Protein AF-A0A7R9M948-F1 (afdb_monomer_lite)

Radius of gyration: 18.66 Å; chains: 1; bounding box: 47×40×54 Å

Secondary structure (DSSP, 8-state):
----HHHHHTS-HHHHHHHH-HHHHHHHHHHHHHGGG---EEEEEESSSS--EEEEESS--HHHHHHHHHHHHT--S--EEEEEEE-GGG-EEEP-HHHHHTSPTT-EEEEEEEEETTEEEEEEEE----

Sequence (130 aa):
MNFSSEDLRRLSRDDLIQICGLSDGIRLYNTIHAIQSTTRLTIFVTTDGKVHNGIYLKSLTHEELRHRLIEALGITGITVRNIYLIGPNDIRIMLTNNVVLNMKNESIYSCTIDKDQEEYDLVLQSTAGY

Structure (mmCIF, N/CA/C/O backbone):
data_AF-A0A7R9M948-F1
#
_entry.id   AF-A0A7R9M948-F1
#
loop_
_atom_site.group_PDB
_atom_site.id
_atom_site.type_symbol
_atom_site.label_atom_id
_atom_site.label_alt_id
_atom_site.label_comp_id
_atom_site.label_asym_id
_atom_site.label_entity_id
_atom_site.label_seq_id
_atom_site.pdbx_PDB_ins_code
_atom_site.Cartn_x
_atom_site.Cartn_y
_atom_site.Cartn_z
_atom_site.occupancy
_atom_site.B_iso_or_equiv
_atom_site.auth_seq_id
_atom_site.auth_comp_id
_atom_site.auth_asym_id
_atom_site.auth_atom_id
_atom_site.pdbx_PDB_model_num
ATOM 1 N N . MET A 1 1 ? 15.630 -25.091 -11.225 1.00 39.38 1 MET A N 1
ATOM 2 C CA . MET A 1 1 ? 16.336 -23.831 -10.915 1.00 39.38 1 MET A CA 1
ATOM 3 C C . MET A 1 1 ? 15.364 -22.712 -11.224 1.00 39.38 1 MET A C 1
ATOM 5 O O . MET A 1 1 ? 14.982 -22.593 -12.379 1.00 39.38 1 MET A O 1
ATOM 9 N N . ASN A 1 2 ? 14.885 -21.989 -10.213 1.00 41.00 2 ASN A N 1
ATOM 10 C CA . ASN A 1 2 ? 13.995 -20.848 -10.424 1.00 41.00 2 ASN A CA 1
ATOM 11 C C . ASN A 1 2 ? 14.860 -19.593 -10.412 1.00 41.00 2 ASN A C 1
ATOM 13 O O . ASN A 1 2 ? 15.445 -19.278 -9.381 1.00 41.00 2 ASN A O 1
ATOM 17 N N . PHE A 1 3 ? 14.975 -18.932 -11.558 1.00 51.41 3 PHE A N 1
ATOM 18 C CA . PHE A 1 3 ? 15.610 -17.623 -11.656 1.00 51.41 3 PHE A CA 1
ATOM 19 C C . PHE A 1 3 ? 14.577 -16.574 -11.242 1.00 51.41 3 PHE A C 1
ATOM 21 O O . PHE A 1 3 ? 13.491 -16.524 -11.823 1.00 51.41 3 PHE A O 1
ATOM 28 N N . SER A 1 4 ? 14.879 -15.784 -10.213 1.00 54.94 4 SER A N 1
ATOM 29 C CA . SER A 1 4 ? 14.028 -14.670 -9.795 1.00 54.94 4 SER A CA 1
ATOM 30 C C . SER A 1 4 ? 14.329 -13.444 -10.656 1.00 54.94 4 SER A C 1
ATOM 32 O O . SER A 1 4 ? 15.444 -13.269 -11.147 1.00 54.94 4 SER A O 1
ATOM 34 N N . SER A 1 5 ? 13.359 -12.545 -10.824 1.00 56.91 5 SER A N 1
ATOM 35 C CA . SER A 1 5 ? 13.566 -11.265 -11.518 1.00 56.91 5 SER A CA 1
ATOM 36 C C . SER A 1 5 ? 14.671 -10.407 -10.874 1.00 56.91 5 SER A C 1
ATOM 38 O O . SER A 1 5 ? 15.260 -9.564 -11.547 1.00 56.91 5 SER A O 1
ATOM 40 N N . GLU A 1 6 ? 15.002 -10.664 -9.604 1.00 59.34 6 GLU A N 1
ATOM 41 C CA . GLU A 1 6 ? 16.138 -10.049 -8.906 1.00 59.34 6 GLU A CA 1
ATOM 42 C C . GLU A 1 6 ? 17.500 -10.554 -9.425 1.00 59.34 6 GLU A C 1
ATOM 44 O O . GLU A 1 6 ? 18.463 -9.792 -9.473 1.00 59.34 6 GLU A O 1
ATOM 49 N N . ASP A 1 7 ? 17.595 -11.811 -9.875 1.00 67.25 7 ASP A N 1
ATOM 50 C CA . ASP A 1 7 ? 18.847 -12.392 -10.382 1.00 67.25 7 ASP A CA 1
ATOM 51 C C . ASP A 1 7 ? 19.242 -11.778 -11.731 1.00 67.25 7 ASP A C 1
ATOM 53 O O . ASP A 1 7 ? 20.409 -11.464 -11.962 1.00 67.25 7 ASP A O 1
ATOM 57 N N . LEU A 1 8 ? 18.256 -11.513 -12.595 1.00 62.75 8 LEU A N 1
ATOM 58 C CA . LEU A 1 8 ? 18.460 -10.813 -13.870 1.00 62.75 8 LEU A CA 1
ATOM 59 C C . LEU A 1 8 ? 18.893 -9.352 -13.677 1.00 62.75 8 LEU A C 1
ATOM 61 O O . LEU A 1 8 ? 19.555 -8.788 -14.545 1.00 62.75 8 LEU A O 1
ATOM 65 N N . ARG A 1 9 ? 18.557 -8.747 -12.531 1.00 62.31 9 ARG A N 1
ATOM 66 C CA . ARG A 1 9 ? 18.977 -7.390 -12.144 1.00 62.31 9 ARG A CA 1
ATOM 67 C C . ARG A 1 9 ? 20.435 -7.304 -11.699 1.00 62.31 9 ARG A C 1
ATOM 69 O O . ARG A 1 9 ? 20.995 -6.213 -11.699 1.00 62.31 9 ARG A O 1
ATOM 76 N N . ARG A 1 10 ? 21.048 -8.422 -11.300 1.00 70.38 10 ARG A N 1
ATOM 77 C CA . ARG A 1 10 ? 22.462 -8.472 -10.884 1.00 70.38 10 ARG A CA 1
ATOM 78 C C . ARG A 1 10 ? 23.425 -8.552 -12.064 1.00 70.38 10 ARG A C 1
ATOM 80 O O . ARG A 1 10 ? 24.628 -8.416 -11.858 1.00 70.38 10 ARG A O 1
ATOM 87 N N . LEU A 1 11 ? 22.906 -8.787 -13.267 1.00 75.31 11 LEU A N 1
ATOM 88 C CA . LEU A 1 11 ? 23.701 -8.839 -14.483 1.00 75.31 11 LEU A CA 1
ATOM 89 C C . LEU A 1 11 ? 24.113 -7.427 -14.891 1.00 75.31 11 LEU A C 1
ATOM 91 O O . LEU A 1 11 ? 23.281 -6.523 -15.010 1.00 75.31 11 LEU A O 1
ATOM 95 N N . SER A 1 12 ? 25.410 -7.244 -15.116 1.00 72.75 12 SER A N 1
ATOM 96 C CA . SER A 1 12 ? 25.933 -5.996 -15.649 1.00 72.75 12 SER A CA 1
ATOM 97 C C . SER A 1 12 ? 25.538 -5.833 -17.116 1.00 72.75 12 SER A C 1
ATOM 99 O O . SER A 1 12 ? 25.153 -6.779 -17.812 1.00 72.75 12 SER A O 1
ATOM 101 N N . ARG A 1 13 ? 25.645 -4.599 -17.615 1.00 78.62 13 ARG A N 1
ATOM 102 C CA . ARG A 1 13 ? 25.438 -4.313 -19.036 1.00 78.62 13 ARG A CA 1
ATOM 103 C C . ARG A 1 13 ? 26.336 -5.183 -19.917 1.00 78.62 13 ARG A C 1
ATOM 105 O O . ARG A 1 13 ? 25.867 -5.677 -20.937 1.00 78.62 13 ARG A O 1
ATOM 112 N N . ASP A 1 14 ? 27.586 -5.374 -19.506 1.00 82.38 14 ASP A N 1
ATOM 113 C CA . ASP A 1 14 ? 28.569 -6.164 -20.244 1.00 82.38 14 ASP A CA 1
ATOM 114 C C . ASP A 1 14 ? 28.212 -7.655 -20.243 1.00 82.38 14 ASP A C 1
ATOM 116 O O . ASP A 1 14 ? 28.303 -8.287 -21.293 1.00 82.38 14 ASP A O 1
ATOM 120 N N . ASP A 1 15 ? 27.676 -8.189 -19.138 1.00 84.19 15 ASP A N 1
ATOM 121 C CA . ASP A 1 15 ? 27.172 -9.572 -19.088 1.00 84.19 15 ASP A CA 1
ATOM 122 C C . ASP A 1 15 ? 26.028 -9.782 -20.094 1.00 84.19 15 ASP A C 1
ATOM 124 O O . ASP A 1 15 ? 26.005 -10.761 -20.841 1.00 84.19 15 ASP A O 1
ATOM 128 N N . LEU A 1 16 ? 25.086 -8.835 -20.167 1.00 81.69 16 LEU A N 1
ATOM 129 C CA . LEU A 1 16 ? 23.958 -8.911 -21.102 1.00 81.69 16 LEU A CA 1
ATOM 130 C C . LEU A 1 16 ? 24.387 -8.703 -22.559 1.00 81.69 16 LEU A C 1
ATOM 132 O O . LEU A 1 16 ? 23.835 -9.339 -23.458 1.00 81.69 16 LEU A O 1
ATOM 136 N N . ILE A 1 17 ? 25.385 -7.852 -22.808 1.00 85.44 17 ILE A N 1
ATOM 137 C CA . ILE A 1 17 ? 26.008 -7.691 -24.129 1.00 85.44 17 ILE A CA 1
ATOM 138 C C . ILE A 1 17 ? 26.733 -8.974 -24.543 1.00 85.44 17 ILE A C 1
ATOM 140 O O . ILE A 1 17 ? 26.657 -9.365 -25.706 1.00 85.44 17 ILE A O 1
ATOM 144 N N . GLN A 1 18 ? 27.401 -9.653 -23.614 1.00 85.81 18 GLN A N 1
ATOM 145 C CA . GLN A 1 18 ? 28.117 -10.893 -23.894 1.00 85.81 18 GLN A CA 1
ATOM 146 C C . GLN A 1 18 ? 27.164 -12.065 -24.183 1.00 85.81 18 GLN A C 1
ATOM 148 O O . GLN A 1 18 ? 27.484 -12.913 -25.013 1.00 85.81 18 GLN A O 1
ATOM 153 N N . ILE A 1 19 ? 25.989 -12.106 -23.544 1.00 84.75 19 ILE A N 1
ATOM 154 C CA . ILE A 1 19 ? 24.981 -13.157 -23.765 1.00 84.75 19 ILE A CA 1
ATOM 155 C C . ILE A 1 19 ? 24.160 -12.901 -25.038 1.00 84.75 19 ILE A C 1
ATOM 157 O O . ILE A 1 19 ? 23.908 -13.830 -25.804 1.00 84.75 19 ILE A O 1
ATOM 161 N N . CYS A 1 20 ? 23.713 -11.661 -25.262 1.00 84.38 20 CYS A N 1
ATOM 162 C CA . CYS A 1 20 ? 22.722 -11.331 -26.295 1.00 84.38 20 CYS A CA 1
ATOM 163 C C . CYS A 1 20 ? 23.288 -10.531 -27.482 1.00 84.38 20 CYS A C 1
ATOM 165 O O . CYS A 1 20 ? 22.573 -10.306 -28.452 1.00 84.38 20 CYS A O 1
ATOM 167 N N . GLY A 1 21 ? 24.548 -10.091 -27.431 1.00 88.69 21 GLY A N 1
ATOM 168 C CA . GLY A 1 21 ? 25.155 -9.185 -28.410 1.00 88.69 21 GLY A CA 1
ATOM 169 C C . GLY A 1 21 ? 24.974 -7.704 -28.051 1.00 88.69 21 GLY A C 1
ATOM 170 O O . GLY A 1 21 ? 24.126 -7.338 -27.242 1.00 88.69 21 GLY A O 1
ATOM 171 N N . LEU A 1 22 ? 25.776 -6.819 -28.656 1.00 83.62 22 LEU A N 1
ATOM 172 C CA . LEU A 1 22 ? 25.852 -5.397 -28.280 1.00 83.62 22 LEU A CA 1
ATOM 173 C C . LEU A 1 22 ? 24.500 -4.668 -28.341 1.00 83.62 22 LEU A C 1
ATOM 175 O O . LEU A 1 22 ? 24.118 -3.986 -27.391 1.00 83.62 22 LEU A O 1
ATOM 179 N N . SER A 1 23 ? 23.761 -4.811 -29.440 1.00 85.56 23 SER A N 1
ATOM 180 C CA . SER A 1 23 ? 22.481 -4.123 -29.644 1.00 85.56 23 SER A CA 1
ATOM 181 C C . SER A 1 23 ? 21.367 -4.673 -28.754 1.00 85.56 23 SER A C 1
ATOM 183 O O . SER A 1 23 ? 20.660 -3.903 -28.099 1.00 85.56 23 SER A O 1
ATOM 185 N N . ASP A 1 24 ? 21.216 -5.997 -28.706 1.00 86.31 24 ASP A N 1
ATOM 186 C CA . ASP A 1 24 ? 20.148 -6.640 -27.940 1.00 86.31 24 ASP A CA 1
ATOM 187 C C . ASP A 1 24 ? 20.445 -6.645 -26.438 1.00 86.31 24 ASP A C 1
ATOM 189 O O . ASP A 1 24 ? 19.525 -6.459 -25.649 1.00 86.31 24 ASP A O 1
ATOM 193 N N . GLY A 1 25 ? 21.713 -6.741 -26.034 1.00 87.00 25 GLY A N 1
ATOM 194 C CA . GLY A 1 25 ? 22.155 -6.630 -24.644 1.00 87.00 25 GLY A CA 1
ATOM 195 C C . GLY A 1 25 ? 21.941 -5.233 -24.068 1.00 87.00 25 GLY A C 1
ATOM 196 O O . GLY A 1 25 ? 21.434 -5.105 -22.956 1.00 87.00 25 GLY A O 1
ATOM 197 N N . ILE A 1 26 ? 22.217 -4.169 -24.835 1.00 83.50 26 ILE A N 1
ATOM 198 C CA . ILE A 1 26 ? 21.887 -2.796 -24.415 1.00 83.50 26 ILE A CA 1
ATOM 199 C C . ILE A 1 26 ? 20.372 -2.608 -24.309 1.00 83.50 26 ILE A C 1
ATOM 201 O O . ILE A 1 26 ? 19.905 -2.023 -23.330 1.00 83.50 26 ILE A O 1
ATOM 205 N N . ARG A 1 27 ? 19.593 -3.098 -25.288 1.00 85.31 27 ARG A N 1
ATOM 206 C CA . ARG A 1 27 ? 18.127 -3.000 -25.243 1.00 85.31 27 ARG A CA 1
ATOM 207 C C . ARG A 1 27 ? 17.572 -3.760 -24.043 1.00 85.31 27 ARG A C 1
ATOM 209 O O . ARG A 1 27 ? 16.773 -3.195 -23.312 1.00 85.31 27 ARG A O 1
ATOM 216 N N . LEU A 1 28 ? 18.035 -4.984 -23.803 1.00 82.62 28 LEU A N 1
ATOM 217 C CA . LEU A 1 28 ? 17.614 -5.824 -22.686 1.00 82.62 28 LEU A CA 1
ATOM 218 C C . LEU A 1 28 ? 18.022 -5.228 -21.336 1.00 82.62 28 LEU A C 1
ATOM 220 O O . LEU A 1 28 ? 17.186 -5.154 -20.442 1.00 82.62 28 LEU A O 1
ATOM 224 N N . TYR A 1 29 ? 19.254 -4.727 -21.205 1.00 82.94 29 TYR A N 1
ATOM 225 C CA . TYR A 1 29 ? 19.711 -4.010 -20.012 1.00 82.94 29 TYR A CA 1
ATOM 226 C C . TYR A 1 29 ? 18.806 -2.815 -19.727 1.00 82.94 29 TYR A C 1
ATOM 228 O O . TYR A 1 29 ? 18.280 -2.690 -18.623 1.00 82.94 29 TYR A O 1
ATOM 236 N N . ASN A 1 30 ? 18.566 -1.978 -20.739 1.00 80.25 30 ASN A N 1
ATOM 237 C CA . ASN A 1 30 ? 17.688 -0.827 -20.606 1.00 80.25 30 ASN A CA 1
ATOM 238 C C . ASN A 1 30 ? 16.256 -1.259 -20.291 1.00 80.25 30 ASN A C 1
ATOM 240 O O . ASN A 1 30 ? 15.645 -0.633 -19.451 1.00 80.25 30 ASN A O 1
ATOM 244 N N . THR A 1 31 ? 15.712 -2.321 -20.886 1.00 78.31 31 THR A N 1
ATOM 245 C CA . THR A 1 31 ? 14.362 -2.811 -20.572 1.00 78.31 31 THR A CA 1
ATOM 246 C C . THR A 1 31 ? 14.268 -3.321 -19.134 1.00 78.31 31 THR A C 1
ATOM 248 O O . THR A 1 31 ? 13.363 -2.909 -18.420 1.00 78.31 31 THR A O 1
ATOM 251 N N . ILE A 1 32 ? 15.216 -4.143 -18.674 1.00 75.12 32 ILE A N 1
ATOM 252 C CA . ILE A 1 32 ? 15.255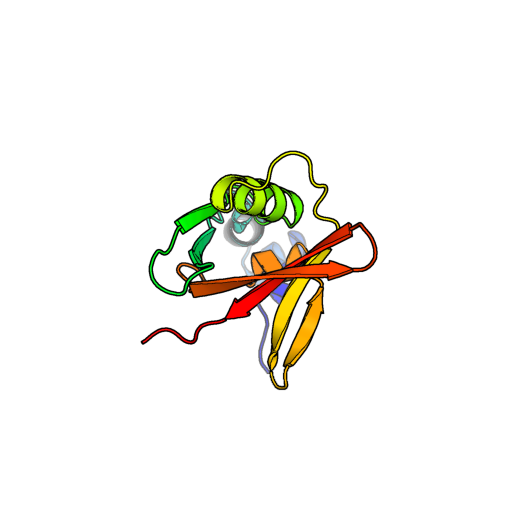 -4.668 -17.298 1.00 75.12 32 ILE A CA 1
ATOM 253 C C . ILE A 1 32 ? 15.386 -3.524 -16.283 1.00 75.12 32 ILE A C 1
ATOM 255 O O . ILE A 1 32 ? 14.720 -3.525 -15.248 1.00 75.12 32 ILE A O 1
ATOM 259 N N . HIS A 1 33 ? 16.209 -2.519 -16.589 1.00 73.00 33 HIS A N 1
ATOM 260 C CA . HIS A 1 33 ? 16.485 -1.408 -15.680 1.00 73.00 33 HIS A CA 1
ATOM 261 C C . HIS A 1 33 ? 15.488 -0.236 -15.819 1.00 73.00 33 HIS A C 1
ATOM 263 O O . HIS A 1 33 ? 15.291 0.502 -14.857 1.00 73.00 33 HIS A O 1
ATOM 269 N N . ALA A 1 34 ? 14.793 -0.079 -16.952 1.00 62.91 34 ALA A N 1
ATOM 270 C CA . ALA A 1 34 ? 13.783 0.967 -17.189 1.00 62.91 34 ALA A CA 1
ATOM 271 C C . ALA A 1 34 ? 12.395 0.630 -16.627 1.00 62.91 34 ALA A C 1
ATOM 273 O O . ALA A 1 34 ? 11.564 1.536 -16.495 1.00 62.91 34 ALA A O 1
ATOM 274 N N . ILE A 1 35 ? 12.153 -0.625 -16.221 1.00 57.81 35 ILE A N 1
ATOM 275 C CA . ILE A 1 35 ? 10.960 -1.031 -15.450 1.00 57.81 35 ILE A CA 1
ATOM 276 C C . ILE A 1 35 ? 10.775 -0.151 -14.193 1.00 57.81 35 ILE A C 1
ATOM 278 O O . ILE A 1 35 ? 9.663 -0.011 -13.697 1.00 57.81 35 ILE A O 1
ATOM 282 N N . GLN A 1 36 ? 11.818 0.551 -13.738 1.00 52.47 36 GLN A N 1
ATOM 283 C CA . GLN A 1 36 ? 11.769 1.506 -12.626 1.00 52.47 36 GLN A CA 1
ATOM 284 C C . GLN A 1 36 ? 10.961 2.801 -12.871 1.00 52.47 36 GLN A C 1
ATOM 286 O O . GLN A 1 36 ? 10.842 3.600 -11.948 1.00 52.47 36 GLN A O 1
ATOM 291 N N . SER A 1 37 ? 10.407 3.049 -14.065 1.00 51.84 37 SER A N 1
ATOM 292 C CA . SER A 1 37 ? 9.828 4.368 -14.403 1.00 51.84 37 SER A CA 1
ATOM 293 C C . SER A 1 37 ? 8.311 4.435 -14.620 1.00 51.84 37 SER A C 1
ATOM 295 O O . SER A 1 37 ? 7.795 5.519 -14.888 1.00 51.84 37 SER A O 1
ATOM 297 N N . THR A 1 38 ? 7.555 3.340 -14.463 1.00 55.66 38 THR A N 1
ATOM 298 C CA . THR A 1 38 ? 6.074 3.400 -14.548 1.00 55.66 38 THR A CA 1
ATOM 299 C C . THR A 1 38 ? 5.331 2.429 -13.628 1.00 55.66 38 THR A C 1
ATOM 301 O O . THR A 1 38 ? 4.159 2.145 -13.872 1.00 55.66 38 THR A O 1
ATOM 304 N N . THR A 1 39 ? 5.957 1.903 -12.575 1.00 59.94 39 THR A N 1
ATOM 305 C CA . THR A 1 39 ? 5.291 0.949 -11.677 1.00 59.94 39 THR A CA 1
ATOM 306 C C . THR A 1 39 ? 4.236 1.668 -10.835 1.00 59.94 39 THR A C 1
ATOM 308 O O . THR A 1 39 ? 4.524 2.263 -9.802 1.00 59.94 39 THR A O 1
ATOM 311 N N . ARG A 1 40 ? 3.002 1.660 -11.336 1.00 78.12 40 ARG A N 1
ATOM 312 C CA . ARG A 1 40 ? 1.820 2.233 -10.696 1.00 78.12 40 ARG A CA 1
ATOM 313 C C . ARG A 1 40 ? 1.143 1.131 -9.900 1.00 78.12 40 ARG A C 1
ATOM 315 O O . ARG A 1 40 ? 0.817 0.096 -10.476 1.00 78.12 40 ARG A O 1
ATOM 322 N N . LEU A 1 41 ? 0.929 1.353 -8.610 1.00 86.31 41 LEU A N 1
ATOM 323 C CA . LEU A 1 41 ? 0.190 0.420 -7.763 1.00 86.31 41 LEU A CA 1
ATOM 324 C C . LEU A 1 41 ? -1.114 1.077 -7.332 1.00 86.31 41 LEU A C 1
ATOM 326 O O . LEU A 1 41 ? -1.106 2.173 -6.774 1.00 86.31 41 LEU A O 1
ATOM 330 N N . THR A 1 42 ? -2.223 0.397 -7.595 1.00 91.94 42 THR A N 1
ATOM 331 C CA . THR A 1 42 ? -3.532 0.750 -7.049 1.00 91.94 42 THR A CA 1
ATOM 332 C C . THR A 1 42 ? -3.899 -0.295 -6.012 1.00 91.94 42 THR A C 1
ATOM 334 O O . THR A 1 42 ? -3.869 -1.482 -6.315 1.00 91.94 42 THR A O 1
ATOM 337 N N . ILE A 1 43 ? -4.239 0.125 -4.801 1.00 92.88 43 ILE A N 1
ATOM 338 C CA . ILE A 1 43 ? -4.763 -0.759 -3.756 1.00 92.88 43 ILE A CA 1
ATOM 339 C C . ILE A 1 43 ? -6.096 -0.217 -3.257 1.00 92.88 43 ILE A C 1
ATOM 341 O O . ILE A 1 43 ? -6.354 0.984 -3.330 1.00 92.88 43 ILE A O 1
ATOM 345 N N . PHE A 1 44 ? -6.930 -1.094 -2.714 1.00 93.25 44 PHE A N 1
ATOM 346 C CA . PHE A 1 44 ? -8.209 -0.721 -2.125 1.00 93.25 44 PHE A CA 1
ATOM 347 C C . PHE A 1 44 ? -8.149 -0.924 -0.620 1.00 93.25 44 PHE A C 1
ATOM 349 O O . PHE A 1 44 ? -7.848 -2.022 -0.158 1.00 93.25 44 PHE A O 1
ATOM 356 N N . VAL A 1 45 ? -8.433 0.123 0.150 1.00 93.12 45 VAL A N 1
ATOM 357 C CA . VAL A 1 45 ? -8.329 0.085 1.612 1.00 93.12 45 VAL A CA 1
ATOM 358 C C . VAL A 1 45 ? -9.671 0.401 2.252 1.00 93.12 45 VAL A C 1
ATOM 360 O O . VAL A 1 45 ? -10.325 1.359 1.860 1.00 93.12 45 VAL A O 1
ATOM 363 N N . THR A 1 46 ? -10.085 -0.387 3.240 1.00 91.88 46 THR A N 1
ATOM 364 C CA . THR A 1 46 ? -11.319 -0.160 4.008 1.00 91.88 46 THR A CA 1
ATOM 365 C C . THR A 1 46 ? -11.041 -0.148 5.507 1.00 91.88 46 THR A C 1
ATOM 367 O O . THR A 1 46 ? -10.186 -0.891 5.975 1.00 91.88 46 THR A O 1
ATOM 370 N N . THR A 1 47 ? -11.758 0.671 6.271 1.00 87.81 47 THR A N 1
ATOM 371 C CA . THR A 1 47 ? -11.703 0.678 7.747 1.00 87.81 47 THR A CA 1
ATOM 372 C C . THR A 1 47 ? -12.912 0.008 8.382 1.00 87.81 47 THR A C 1
ATOM 374 O O . THR A 1 47 ? -12.800 -0.598 9.443 1.00 87.81 47 THR A O 1
ATOM 377 N N . ASP A 1 48 ? -14.071 0.113 7.737 1.00 83.88 48 ASP A N 1
ATOM 378 C CA . ASP A 1 48 ? -15.364 -0.345 8.243 1.00 83.88 48 ASP A CA 1
ATOM 379 C C . ASP A 1 48 ? -15.868 -1.622 7.549 1.00 83.88 48 ASP A C 1
ATOM 381 O O . ASP A 1 48 ? -16.921 -2.152 7.911 1.00 83.88 48 ASP A O 1
ATOM 385 N N . GLY A 1 49 ? -15.131 -2.110 6.545 1.00 80.50 49 GLY A N 1
ATOM 386 C CA . GLY A 1 49 ? -15.488 -3.271 5.731 1.00 80.50 49 GLY A CA 1
ATOM 387 C C . GLY A 1 49 ? -16.616 -3.015 4.728 1.00 80.50 49 GLY A C 1
ATOM 388 O O . GLY A 1 49 ? -17.083 -3.965 4.104 1.00 80.50 49 GLY A O 1
ATOM 389 N N . LYS A 1 50 ? -17.086 -1.769 4.581 1.00 82.50 50 LYS A N 1
ATOM 390 C CA . LYS A 1 50 ? -18.215 -1.410 3.706 1.00 82.50 50 LYS A CA 1
ATOM 391 C C . LYS A 1 50 ? -17.790 -0.523 2.550 1.00 82.50 50 LYS A C 1
ATOM 393 O O . LYS A 1 50 ? -18.269 -0.715 1.434 1.00 82.50 50 LYS A O 1
ATOM 398 N N . VAL A 1 51 ? -16.917 0.448 2.811 1.00 86.75 51 VAL A N 1
ATOM 399 C CA . VAL A 1 51 ? -16.424 1.380 1.793 1.00 86.75 51 VAL A CA 1
ATOM 400 C C . VAL A 1 51 ? -14.932 1.168 1.594 1.00 86.75 51 VAL A C 1
ATOM 402 O O . VAL A 1 51 ? -14.161 1.134 2.553 1.00 86.75 51 VAL A O 1
ATOM 405 N N . HIS A 1 52 ? -14.532 1.011 0.333 1.00 89.94 52 HIS A N 1
ATOM 406 C CA . HIS A 1 52 ? -13.141 0.849 -0.061 1.00 89.94 52 HIS A CA 1
ATOM 407 C C . HIS A 1 52 ? -12.637 2.120 -0.746 1.00 89.94 52 HIS A C 1
ATOM 409 O O . HIS A 1 52 ? -13.155 2.527 -1.786 1.00 89.94 52 HIS A O 1
ATOM 415 N N . ASN A 1 53 ? -11.586 2.710 -0.192 1.00 90.75 53 ASN A N 1
ATOM 416 C CA . ASN A 1 53 ? -10.903 3.862 -0.754 1.00 90.75 53 ASN A CA 1
ATOM 417 C C . ASN A 1 53 ? -9.807 3.371 -1.704 1.00 90.75 53 ASN A C 1
ATOM 419 O O . ASN A 1 53 ? -8.950 2.572 -1.322 1.00 90.75 53 ASN A O 1
ATOM 423 N N . GLY A 1 54 ? -9.838 3.844 -2.949 1.00 91.94 54 GLY A N 1
ATOM 424 C CA . GLY A 1 54 ? -8.791 3.567 -3.929 1.00 91.94 54 GLY A CA 1
ATOM 425 C C . GLY A 1 54 ? -7.558 4.423 -3.658 1.00 91.94 54 GLY A C 1
ATOM 426 O O . GLY A 1 54 ? -7.613 5.646 -3.771 1.00 91.94 54 GLY A O 1
ATOM 427 N N . ILE A 1 55 ? -6.441 3.784 -3.324 1.00 93.25 55 ILE A N 1
ATOM 428 C CA . ILE A 1 55 ? -5.150 4.434 -3.121 1.00 93.25 55 ILE A CA 1
ATOM 429 C C . ILE A 1 55 ? -4.265 4.144 -4.320 1.00 93.25 55 ILE A C 1
ATOM 431 O O . ILE A 1 55 ? -3.963 2.993 -4.628 1.00 93.25 55 ILE A O 1
ATOM 435 N N . TYR A 1 56 ? -3.825 5.215 -4.969 1.00 91.62 56 TYR A N 1
ATOM 436 C CA . TYR A 1 56 ? -2.942 5.157 -6.119 1.00 91.62 56 TYR A CA 1
ATOM 437 C C . TYR A 1 56 ? -1.548 5.672 -5.757 1.00 91.62 56 TYR A C 1
ATOM 439 O O . TYR A 1 56 ? -1.398 6.795 -5.265 1.00 91.62 56 TYR A O 1
ATOM 447 N N . LEU A 1 57 ? -0.537 4.857 -6.055 1.00 90.38 57 LEU A N 1
ATOM 448 C CA . LEU A 1 57 ? 0.874 5.143 -5.825 1.00 90.38 57 LEU A CA 1
ATOM 449 C C . LEU A 1 57 ? 1.592 5.355 -7.156 1.00 90.38 57 LEU A C 1
ATOM 451 O O . LEU A 1 57 ? 1.578 4.489 -8.035 1.00 90.38 57 LEU A O 1
ATOM 455 N N . LYS A 1 58 ? 2.239 6.514 -7.290 1.00 87.06 58 LYS A N 1
ATOM 456 C CA . LYS A 1 58 ? 3.138 6.840 -8.405 1.00 87.06 58 LYS A CA 1
ATOM 457 C C . LYS A 1 58 ? 4.524 6.247 -8.188 1.00 87.06 58 LYS A C 1
ATOM 459 O O . LYS A 1 58 ? 5.140 5.795 -9.146 1.00 87.06 58 LYS A O 1
ATOM 464 N N . SER A 1 59 ? 5.000 6.283 -6.949 1.00 84.44 59 SER A N 1
ATOM 465 C CA . SER A 1 59 ? 6.256 5.713 -6.491 1.00 84.44 59 SER A CA 1
ATOM 466 C C . SER A 1 59 ? 5.962 4.666 -5.424 1.00 84.44 59 SER A C 1
ATOM 468 O O . SER A 1 59 ? 5.279 4.929 -4.433 1.00 84.44 59 SER A O 1
ATOM 470 N N . LEU A 1 60 ? 6.485 3.456 -5.612 1.00 86.56 60 LEU A N 1
ATOM 471 C CA . LEU A 1 60 ? 6.253 2.312 -4.723 1.00 86.56 60 LEU A CA 1
ATOM 472 C C . LEU A 1 60 ? 7.121 2.403 -3.464 1.00 86.56 60 LEU A C 1
ATOM 474 O O . LEU A 1 60 ? 7.984 1.568 -3.203 1.00 86.56 60 LEU A O 1
ATOM 478 N N . THR A 1 61 ? 6.908 3.470 -2.699 1.00 89.56 61 THR A N 1
ATOM 479 C CA . THR A 1 61 ? 7.655 3.793 -1.485 1.00 89.56 61 THR A CA 1
ATOM 480 C C . THR A 1 61 ? 6.747 3.743 -0.267 1.00 89.56 61 THR A C 1
ATOM 482 O O . THR A 1 61 ? 5.561 4.069 -0.337 1.00 89.56 61 THR A O 1
ATOM 485 N N . HIS A 1 62 ? 7.332 3.361 0.866 1.00 89.94 62 HIS A N 1
ATOM 486 C CA . HIS A 1 62 ? 6.686 3.394 2.171 1.00 89.94 62 HIS A CA 1
ATOM 487 C C . HIS A 1 62 ? 6.133 4.792 2.481 1.00 89.94 62 HIS A C 1
ATOM 489 O O . HIS A 1 62 ? 4.995 4.914 2.921 1.00 89.94 62 HIS A O 1
ATOM 495 N N . GLU A 1 63 ? 6.901 5.846 2.189 1.00 90.25 63 GLU A N 1
ATOM 496 C CA . GLU A 1 63 ? 6.497 7.230 2.462 1.00 90.25 63 GLU A CA 1
ATOM 497 C C . GLU A 1 63 ? 5.278 7.679 1.650 1.00 90.25 63 GLU A C 1
ATOM 499 O O . GLU A 1 63 ? 4.360 8.280 2.212 1.00 90.25 63 GLU A O 1
ATOM 504 N N . GLU A 1 64 ? 5.220 7.372 0.348 1.00 91.31 64 GLU A N 1
ATOM 505 C CA . GLU A 1 64 ? 4.044 7.722 -0.458 1.00 91.31 64 GLU A CA 1
ATOM 506 C C . GLU A 1 64 ? 2.808 6.952 0.017 1.00 91.31 64 GLU A C 1
ATOM 508 O O . GLU A 1 64 ? 1.736 7.545 0.160 1.00 91.31 64 GLU A O 1
ATOM 513 N N . LEU A 1 65 ? 2.962 5.660 0.331 1.00 92.31 65 LEU A N 1
ATOM 514 C CA . LEU A 1 65 ? 1.863 4.864 0.871 1.00 92.31 65 LEU A CA 1
ATOM 515 C C . LEU A 1 65 ? 1.359 5.428 2.194 1.00 92.31 65 LEU A C 1
ATOM 517 O O . LEU A 1 65 ? 0.152 5.581 2.369 1.00 92.31 65 LEU A O 1
ATOM 521 N N . ARG A 1 66 ? 2.271 5.782 3.101 1.00 91.94 66 ARG A N 1
ATOM 522 C CA . ARG A 1 66 ? 1.937 6.391 4.387 1.00 91.94 66 ARG A CA 1
ATOM 523 C C . ARG A 1 66 ? 1.133 7.666 4.204 1.00 91.94 66 ARG A C 1
ATOM 525 O O . ARG A 1 66 ? 0.078 7.812 4.815 1.00 91.94 66 ARG A O 1
ATOM 532 N N . HIS A 1 67 ? 1.588 8.558 3.330 1.00 91.31 67 HIS A N 1
ATOM 533 C CA . HIS A 1 67 ? 0.888 9.810 3.068 1.00 91.31 67 HIS A CA 1
ATOM 534 C C . HIS A 1 67 ? -0.519 9.576 2.499 1.00 91.31 67 HIS A C 1
ATOM 536 O O . HIS A 1 67 ? -1.487 10.158 2.987 1.00 91.31 67 HIS A O 1
ATOM 542 N N . ARG A 1 68 ? -0.648 8.677 1.515 1.00 92.25 68 ARG A N 1
ATOM 543 C CA . ARG A 1 68 ? -1.940 8.350 0.898 1.00 92.25 68 ARG A CA 1
ATOM 544 C C . ARG A 1 68 ? -2.904 7.648 1.844 1.00 92.25 68 ARG A C 1
ATOM 546 O O . ARG A 1 68 ? -4.099 7.903 1.765 1.00 92.25 68 ARG A O 1
ATOM 553 N N . LEU A 1 69 ? -2.408 6.791 2.733 1.00 91.31 69 LEU A N 1
ATOM 554 C CA . LEU A 1 69 ? -3.228 6.158 3.763 1.00 91.31 69 LEU A CA 1
ATOM 555 C C . LEU A 1 69 ? -3.771 7.197 4.740 1.00 91.31 69 LEU A C 1
ATOM 557 O O . LEU A 1 69 ? -4.965 7.210 4.995 1.00 91.31 69 LEU A O 1
ATOM 561 N N . ILE A 1 70 ? -2.928 8.101 5.241 1.00 89.75 70 ILE A N 1
ATOM 562 C CA . ILE A 1 70 ? -3.361 9.171 6.153 1.00 89.75 70 ILE A CA 1
ATOM 563 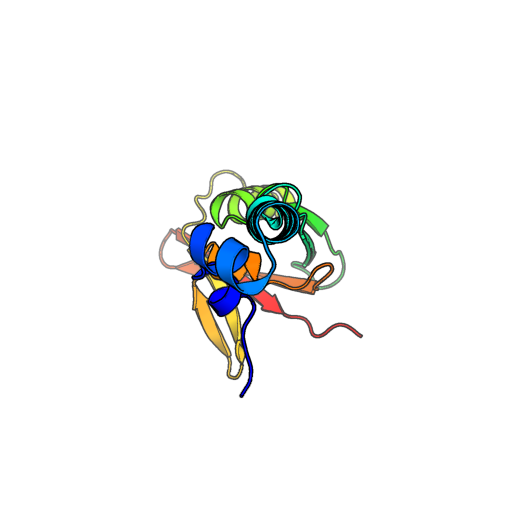C C . ILE A 1 70 ? -4.455 10.030 5.503 1.00 89.75 70 ILE A C 1
ATOM 565 O O . ILE A 1 70 ? -5.484 10.283 6.129 1.00 89.75 70 ILE A O 1
ATOM 569 N N . GLU A 1 71 ? -4.256 10.423 4.241 1.00 88.94 71 GLU A N 1
ATOM 570 C CA . GLU A 1 71 ? -5.230 11.184 3.450 1.00 88.94 71 GLU A CA 1
ATOM 571 C C . GLU A 1 71 ? -6.544 10.407 3.269 1.00 88.94 71 GLU A C 1
ATOM 573 O O . GLU A 1 71 ? -7.619 10.933 3.553 1.00 88.94 71 GLU A O 1
ATOM 578 N N . ALA A 1 72 ? -6.466 9.136 2.861 1.00 88.38 72 ALA A N 1
ATOM 579 C CA . ALA A 1 72 ? -7.634 8.288 2.634 1.00 88.38 72 ALA A CA 1
ATOM 580 C C . ALA A 1 72 ? -8.416 7.986 3.921 1.00 88.38 72 ALA A C 1
ATOM 582 O O . ALA A 1 72 ? -9.629 7.807 3.865 1.00 88.38 72 ALA A O 1
ATOM 583 N N . LEU A 1 73 ? -7.736 7.914 5.064 1.00 85.31 73 LEU A N 1
ATOM 584 C CA . LEU A 1 73 ? -8.337 7.646 6.371 1.00 85.31 73 LEU A CA 1
ATOM 585 C C . LEU A 1 73 ? -8.829 8.926 7.067 1.00 85.31 73 LEU A C 1
ATOM 587 O O . LEU A 1 73 ? -9.473 8.837 8.109 1.00 85.31 73 LEU A O 1
ATOM 591 N N . GLY A 1 74 ? -8.524 10.109 6.521 1.00 84.44 74 GLY A N 1
ATOM 592 C CA . GLY A 1 74 ? -8.875 11.395 7.129 1.00 84.44 74 GLY A CA 1
ATOM 593 C C . GLY A 1 74 ? -8.189 11.638 8.477 1.00 84.44 74 GLY A C 1
ATOM 594 O O . GLY A 1 74 ? -8.724 12.353 9.322 1.00 84.44 74 GLY A O 1
ATOM 595 N N . ILE A 1 75 ? -7.022 11.029 8.709 1.00 81.88 75 ILE A N 1
ATOM 596 C CA . ILE A 1 75 ? -6.291 11.162 9.971 1.00 81.88 75 ILE A CA 1
ATOM 597 C C . ILE A 1 75 ? -5.593 12.528 9.985 1.00 81.88 75 ILE A C 1
ATOM 599 O O . ILE A 1 75 ? -4.656 12.771 9.229 1.00 81.88 75 ILE A O 1
ATOM 603 N N . THR A 1 76 ? -6.033 13.433 10.860 1.00 75.19 76 THR A N 1
ATOM 604 C CA . THR A 1 76 ? -5.447 14.776 11.014 1.00 75.19 76 THR A CA 1
ATOM 605 C C . THR A 1 76 ? -4.906 14.990 12.423 1.00 75.19 76 THR A C 1
ATOM 607 O O . THR A 1 76 ? -5.559 14.615 13.392 1.00 75.19 76 THR A O 1
ATOM 610 N N . GLY A 1 77 ? -3.745 15.642 12.551 1.00 71.12 77 GLY A N 1
ATOM 611 C CA . GLY A 1 77 ? -3.160 15.990 13.857 1.00 71.12 77 GLY A CA 1
ATOM 612 C C . GLY A 1 77 ? -2.482 14.829 14.591 1.00 71.12 77 GLY A C 1
ATOM 613 O O . GLY A 1 77 ? -2.163 14.956 15.769 1.00 71.12 77 GLY A O 1
ATOM 614 N N . ILE A 1 78 ? -2.258 13.710 13.898 1.00 73.38 78 ILE A N 1
ATOM 615 C CA . ILE A 1 78 ? -1.636 12.494 14.417 1.00 73.38 78 ILE A CA 1
ATOM 616 C C . ILE A 1 78 ? -0.460 12.112 13.516 1.00 73.38 78 ILE A C 1
ATOM 618 O O . ILE A 1 78 ? -0.590 12.091 12.290 1.00 73.38 78 ILE A O 1
ATOM 622 N N . THR A 1 79 ? 0.670 11.758 14.125 1.00 76.62 79 THR A N 1
ATOM 623 C CA . THR A 1 79 ? 1.810 11.182 13.409 1.00 76.62 79 THR A CA 1
ATOM 624 C C . THR A 1 79 ? 1.665 9.666 13.379 1.00 76.62 79 THR A C 1
ATOM 626 O O . THR A 1 79 ? 1.761 9.013 14.416 1.00 76.62 79 THR A O 1
ATOM 629 N N . VAL A 1 80 ? 1.447 9.107 12.186 1.00 85.06 80 VAL A N 1
ATOM 630 C CA . VAL A 1 80 ? 1.582 7.662 11.970 1.00 85.06 80 VAL A CA 1
ATOM 631 C C . VAL A 1 80 ? 3.062 7.320 11.946 1.00 85.06 80 VAL A C 1
ATOM 633 O O . VAL A 1 80 ? 3.787 7.847 11.094 1.00 85.06 80 VAL A O 1
ATOM 636 N N . ARG A 1 81 ? 3.496 6.455 12.863 1.00 84.31 81 ARG A N 1
ATOM 637 C CA . ARG A 1 81 ? 4.902 6.068 12.977 1.00 84.31 81 ARG A CA 1
ATOM 638 C C . ARG A 1 81 ? 5.228 4.895 12.074 1.00 84.31 81 ARG A C 1
ATOM 640 O O . ARG A 1 81 ? 6.089 5.022 11.209 1.00 84.31 81 ARG A O 1
ATOM 647 N N . ASN A 1 82 ? 4.537 3.776 12.264 1.00 89.25 82 ASN A N 1
ATOM 648 C CA . ASN A 1 82 ? 4.778 2.567 11.497 1.00 89.25 82 ASN A CA 1
ATOM 649 C C . ASN A 1 82 ? 3.523 2.125 10.754 1.00 89.25 82 ASN A C 1
ATOM 651 O O . ASN A 1 82 ? 2.383 2.416 11.121 1.00 89.25 82 ASN A O 1
ATOM 655 N N . ILE A 1 83 ? 3.766 1.372 9.687 1.00 92.69 83 ILE A N 1
ATOM 656 C CA . ILE A 1 83 ? 2.732 0.650 8.962 1.00 92.69 83 ILE A CA 1
ATOM 657 C C . ILE A 1 83 ? 3.143 -0.812 8.968 1.00 92.69 83 ILE A C 1
ATOM 659 O O . ILE A 1 83 ? 4.268 -1.144 8.585 1.00 92.69 83 ILE A O 1
ATOM 663 N N . TYR A 1 84 ? 2.233 -1.680 9.384 1.00 94.25 84 TYR A N 1
ATOM 664 C CA . TYR A 1 84 ? 2.418 -3.120 9.385 1.00 94.25 84 TYR A CA 1
ATOM 665 C C . TYR A 1 84 ? 1.473 -3.776 8.391 1.00 94.25 84 TYR A C 1
ATOM 667 O O . TYR A 1 84 ? 0.347 -3.332 8.197 1.00 94.25 84 TYR A O 1
ATOM 675 N N . LEU A 1 85 ? 1.928 -4.862 7.784 1.00 93.38 85 LEU A N 1
ATOM 676 C CA . LEU A 1 85 ? 1.118 -5.781 7.005 1.00 93.38 85 LEU A CA 1
ATOM 677 C C . LEU A 1 85 ? 0.968 -7.081 7.799 1.00 93.38 85 LEU A C 1
ATOM 679 O O . LEU A 1 85 ? 1.966 -7.649 8.242 1.00 93.38 85 LEU A O 1
ATOM 683 N N . ILE A 1 86 ? -0.257 -7.565 7.968 1.00 92.69 86 ILE A N 1
ATOM 684 C CA . ILE A 1 86 ? -0.513 -8.868 8.578 1.00 92.69 86 ILE A CA 1
ATOM 685 C C . ILE A 1 86 ? -0.233 -9.956 7.546 1.00 92.69 86 ILE A C 1
ATOM 687 O O . ILE A 1 86 ? -0.902 -10.053 6.513 1.00 92.69 86 ILE A O 1
ATOM 691 N N . GLY A 1 87 ? 0.803 -10.741 7.826 1.00 86.69 87 GLY A N 1
ATOM 692 C CA . GLY A 1 87 ? 1.182 -11.910 7.049 1.00 86.69 87 GLY A CA 1
ATOM 693 C C . GLY A 1 87 ? 0.482 -13.190 7.521 1.00 86.69 87 GLY A C 1
ATOM 694 O O . GLY A 1 87 ? -0.385 -13.159 8.395 1.00 86.69 87 GLY A O 1
ATOM 695 N N . PRO A 1 88 ? 0.875 -14.348 6.966 1.00 85.12 88 PRO A N 1
ATOM 696 C CA . PRO A 1 88 ? 0.400 -15.650 7.425 1.00 85.12 88 PRO A CA 1
ATOM 697 C C . PRO A 1 88 ? 0.675 -15.856 8.921 1.00 85.12 88 PRO A C 1
ATOM 699 O O . PRO A 1 88 ? 1.735 -15.467 9.407 1.00 85.12 88 PRO A O 1
ATOM 702 N N . ASN A 1 89 ? -0.236 -16.525 9.633 1.00 86.50 89 ASN A N 1
ATOM 703 C CA . ASN A 1 89 ? -0.137 -16.768 11.082 1.00 86.50 89 ASN A CA 1
ATOM 704 C C . ASN A 1 89 ? -0.096 -15.483 11.937 1.00 86.50 89 ASN A C 1
ATOM 706 O O . ASN A 1 89 ? 0.589 -15.453 12.956 1.00 86.50 89 ASN A O 1
ATOM 710 N N . ASP A 1 90 ? -0.781 -14.419 11.504 1.00 85.75 90 ASP A N 1
ATOM 711 C CA . ASP A 1 90 ? -0.911 -13.145 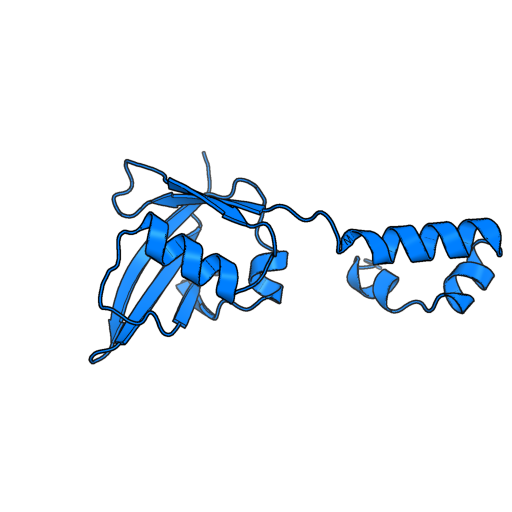12.231 1.00 85.75 90 ASP A CA 1
ATOM 712 C C . ASP A 1 90 ? 0.418 -12.440 12.564 1.00 85.75 90 ASP A C 1
ATOM 714 O O . ASP A 1 90 ? 0.510 -11.626 13.486 1.00 85.75 90 ASP A O 1
ATOM 718 N N . ILE A 1 91 ? 1.470 -12.706 11.782 1.00 91.44 91 ILE A N 1
ATOM 719 C CA . ILE A 1 91 ? 2.749 -12.012 11.949 1.00 91.44 91 ILE A CA 1
ATOM 720 C C . ILE A 1 91 ? 2.640 -10.563 11.461 1.00 91.44 91 ILE A C 1
ATOM 722 O O . ILE A 1 91 ? 2.191 -10.295 10.343 1.00 91.44 91 ILE A O 1
ATOM 726 N N . ARG A 1 92 ? 3.093 -9.614 12.287 1.00 90.62 92 ARG A N 1
ATOM 727 C CA . ARG A 1 92 ? 3.177 -8.193 11.925 1.00 90.62 92 ARG A CA 1
ATOM 728 C C .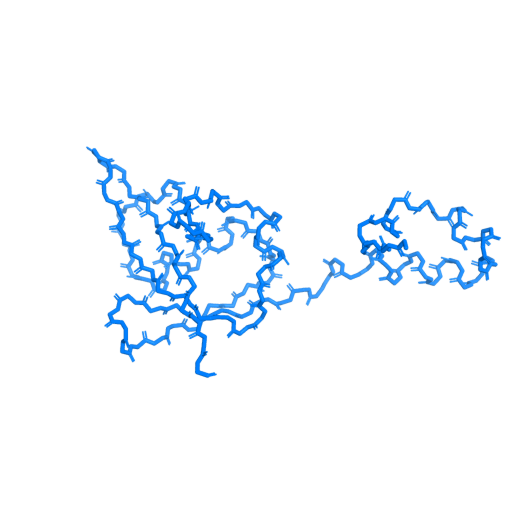 ARG A 1 92 ? 4.457 -7.945 11.127 1.00 90.62 92 ARG A C 1
ATOM 730 O O . ARG A 1 92 ? 5.556 -7.975 11.676 1.00 90.62 92 ARG A O 1
ATOM 737 N N . ILE A 1 93 ? 4.320 -7.702 9.828 1.00 92.06 93 ILE A N 1
ATOM 738 C CA . ILE A 1 93 ? 5.438 -7.409 8.925 1.00 92.06 93 ILE A CA 1
ATOM 739 C C . ILE A 1 93 ? 5.556 -5.896 8.785 1.00 92.06 93 ILE A C 1
ATOM 741 O O . ILE A 1 93 ? 4.637 -5.253 8.289 1.00 92.06 93 ILE A O 1
ATOM 745 N N . MET A 1 94 ? 6.686 -5.312 9.185 1.00 92.50 94 MET A N 1
ATOM 746 C CA . MET A 1 94 ? 6.923 -3.883 8.975 1.00 92.50 94 MET A CA 1
ATOM 747 C C . MET A 1 94 ? 6.986 -3.571 7.479 1.00 92.50 94 MET A C 1
ATOM 749 O O . MET A 1 94 ? 7.728 -4.196 6.715 1.00 92.50 94 MET A O 1
ATOM 753 N N . LEU A 1 95 ? 6.192 -2.597 7.056 1.00 92.06 95 LEU A N 1
ATOM 754 C CA . LEU A 1 95 ? 6.061 -2.245 5.660 1.00 92.06 95 LEU A CA 1
ATOM 755 C C . LEU A 1 95 ? 7.278 -1.425 5.224 1.00 92.06 95 LEU A C 1
ATOM 757 O O . LEU A 1 95 ? 7.519 -0.333 5.718 1.00 92.06 95 LEU A O 1
ATOM 761 N N . THR A 1 96 ? 8.050 -1.951 4.281 1.00 91.69 96 THR A N 1
ATOM 762 C CA . THR A 1 96 ? 9.220 -1.282 3.688 1.00 91.69 96 THR A CA 1
ATOM 763 C C . THR A 1 96 ? 8.979 -1.026 2.203 1.00 91.69 96 THR A C 1
ATOM 765 O O . THR A 1 96 ? 8.052 -1.592 1.627 1.00 91.69 96 THR A O 1
ATOM 768 N N . ASN A 1 97 ? 9.836 -0.241 1.542 1.00 88.62 97 ASN A N 1
ATOM 769 C CA . ASN A 1 97 ? 9.743 -0.027 0.088 1.00 88.62 97 ASN A CA 1
ATOM 770 C C . ASN A 1 97 ? 9.698 -1.351 -0.692 1.00 88.62 97 ASN A C 1
ATOM 772 O O . ASN A 1 97 ? 8.912 -1.493 -1.621 1.00 88.62 97 ASN A O 1
ATOM 776 N N . ASN A 1 98 ? 10.484 -2.348 -0.274 1.00 85.38 98 ASN A N 1
ATOM 777 C CA . ASN A 1 98 ? 10.480 -3.664 -0.911 1.00 85.38 98 ASN A CA 1
ATOM 778 C C . ASN A 1 98 ? 9.146 -4.391 -0.717 1.00 85.38 98 ASN A C 1
ATOM 780 O O . ASN A 1 98 ? 8.680 -5.058 -1.635 1.00 85.38 98 ASN A O 1
ATOM 784 N N . VAL A 1 99 ? 8.511 -4.253 0.450 1.00 89.31 99 VAL A N 1
ATOM 785 C CA . VAL A 1 99 ? 7.182 -4.833 0.691 1.00 89.31 99 VAL A CA 1
ATOM 786 C C . VAL A 1 99 ? 6.136 -4.145 -0.189 1.00 89.31 99 VAL A C 1
ATOM 788 O O . VAL A 1 99 ? 5.363 -4.843 -0.835 1.00 89.31 99 VAL A O 1
ATOM 791 N N . VAL A 1 100 ? 6.160 -2.809 -0.296 1.00 89.81 100 VAL A N 1
ATOM 792 C CA . VAL A 1 100 ? 5.257 -2.041 -1.182 1.00 89.81 100 VAL A CA 1
ATOM 793 C C . VAL A 1 100 ? 5.436 -2.438 -2.644 1.00 89.81 100 VAL A C 1
ATOM 795 O O . VAL A 1 100 ? 4.455 -2.649 -3.348 1.00 89.81 100 VAL A O 1
ATOM 798 N N . LEU A 1 101 ? 6.682 -2.598 -3.092 1.00 87.69 101 LEU A N 1
ATOM 799 C CA . LEU A 1 101 ? 7.004 -3.016 -4.456 1.00 87.69 101 LEU A CA 1
ATOM 800 C C . LEU A 1 101 ? 6.432 -4.399 -4.807 1.00 87.69 101 LEU A C 1
ATOM 802 O O . LEU A 1 101 ? 6.113 -4.652 -5.964 1.00 87.69 101 LEU A O 1
ATOM 806 N N . ASN A 1 102 ? 6.308 -5.285 -3.816 1.00 86.69 102 ASN A N 1
ATOM 807 C CA . ASN A 1 102 ? 5.802 -6.646 -3.990 1.00 86.69 102 ASN A CA 1
ATOM 808 C C . ASN A 1 102 ? 4.297 -6.786 -3.703 1.00 86.69 102 ASN A C 1
ATOM 810 O O . ASN A 1 102 ? 3.755 -7.888 -3.813 1.00 86.69 102 ASN A O 1
ATOM 814 N N . MET A 1 103 ? 3.604 -5.703 -3.338 1.00 89.00 103 MET A N 1
ATOM 815 C CA . MET A 1 103 ? 2.148 -5.727 -3.213 1.00 89.00 103 MET A CA 1
ATOM 816 C C . MET A 1 103 ? 1.501 -5.973 -4.579 1.00 89.00 103 MET A C 1
ATOM 818 O O . MET A 1 103 ? 1.966 -5.493 -5.614 1.00 89.00 103 MET A O 1
ATOM 822 N N . LYS A 1 104 ? 0.411 -6.744 -4.588 1.00 87.75 104 LYS A N 1
ATOM 823 C CA . LYS A 1 104 ? -0.326 -7.034 -5.821 1.00 87.75 104 LYS A CA 1
ATOM 824 C C . LYS A 1 104 ? -1.146 -5.814 -6.224 1.00 87.75 104 LYS A C 1
ATOM 826 O O . LYS A 1 104 ? -1.796 -5.205 -5.383 1.00 87.75 104 LYS A O 1
ATOM 831 N N . ASN A 1 105 ? -1.163 -5.492 -7.513 1.00 88.19 105 ASN A N 1
ATOM 832 C CA . ASN A 1 105 ? -2.081 -4.475 -8.013 1.00 88.19 105 ASN A CA 1
ATOM 833 C C . ASN A 1 105 ? -3.534 -4.900 -7.768 1.00 88.19 105 ASN A C 1
ATOM 835 O O . ASN A 1 105 ? -3.852 -6.084 -7.861 1.00 88.19 105 ASN A O 1
ATOM 839 N N . GLU A 1 106 ? -4.377 -3.927 -7.433 1.00 89.12 106 GLU A N 1
ATOM 840 C CA . GLU A 1 106 ? -5.799 -4.089 -7.107 1.00 89.12 106 GLU A CA 1
ATOM 841 C C . GLU A 1 106 ? -6.067 -4.980 -5.881 1.00 89.12 106 GLU A C 1
ATOM 843 O O . GLU A 1 106 ? -7.183 -5.451 -5.670 1.00 89.12 106 GLU A O 1
ATOM 848 N N . SER A 1 107 ? -5.064 -5.188 -5.021 1.00 91.19 107 SER A N 1
ATOM 849 C CA . SER A 1 107 ? -5.248 -5.898 -3.755 1.00 91.19 107 SER A CA 1
ATOM 850 C C . SER A 1 107 ? -6.113 -5.111 -2.772 1.00 91.19 107 SER A C 1
ATOM 852 O O . SER A 1 107 ? -6.028 -3.880 -2.699 1.00 91.19 107 SER A O 1
ATOM 854 N N . ILE A 1 108 ? -6.876 -5.843 -1.961 1.00 92.12 108 ILE A N 1
ATOM 855 C CA . ILE A 1 108 ? -7.784 -5.290 -0.959 1.00 92.12 108 ILE A CA 1
ATOM 856 C C . ILE A 1 108 ? -7.187 -5.477 0.437 1.00 92.12 108 ILE A C 1
ATOM 858 O O . ILE A 1 108 ? -6.807 -6.585 0.826 1.00 92.12 108 ILE A O 1
ATOM 862 N N . TYR A 1 109 ? -7.150 -4.394 1.204 1.00 93.25 109 TYR A N 1
ATOM 863 C CA . TYR A 1 109 ? -6.693 -4.386 2.585 1.00 93.25 109 TYR A CA 1
ATOM 864 C C . TYR A 1 109 ? -7.760 -3.804 3.507 1.00 93.25 109 TYR A C 1
ATOM 866 O O . TYR A 1 109 ? -8.358 -2.770 3.210 1.00 93.25 109 TYR A O 1
ATOM 874 N N . SER A 1 110 ? -7.965 -4.433 4.659 1.00 92.69 110 SER A N 1
ATOM 875 C CA . SER A 1 110 ? -8.576 -3.758 5.797 1.00 92.69 110 SER A CA 1
ATOM 876 C C . SER A 1 110 ? -7.483 -3.014 6.559 1.00 92.69 110 SER A C 1
ATOM 878 O O . SER A 1 110 ? -6.395 -3.547 6.775 1.00 92.69 110 SER A O 1
ATOM 880 N N . CYS A 1 111 ? -7.741 -1.764 6.924 1.00 92.56 111 CYS A N 1
ATOM 881 C CA . CYS A 1 111 ? -6.837 -0.946 7.713 1.00 92.56 111 CYS A CA 1
ATOM 882 C C . CYS A 1 111 ? -7.426 -0.722 9.099 1.00 92.56 111 CYS A C 1
ATOM 884 O O . CYS A 1 111 ? -8.529 -0.194 9.241 1.00 92.56 111 CYS A O 1
ATOM 886 N N . THR A 1 112 ? -6.664 -1.100 10.117 1.00 91.00 112 THR A N 1
ATOM 887 C CA . THR A 1 112 ? -6.955 -0.796 11.513 1.00 91.00 112 THR A CA 1
ATOM 888 C C . THR A 1 112 ? -5.884 0.131 12.069 1.00 91.00 112 THR A C 1
ATOM 890 O O . THR A 1 112 ? -4.739 0.142 11.613 1.00 91.00 112 THR A O 1
ATOM 893 N N . ILE A 1 113 ? -6.281 0.956 13.033 1.00 88.81 113 ILE A N 1
ATOM 894 C CA . ILE A 1 113 ? -5.387 1.879 13.724 1.00 88.81 113 ILE A CA 1
ATOM 895 C C . ILE A 1 113 ? -5.109 1.266 15.094 1.00 88.81 113 ILE A C 1
ATOM 897 O O . ILE A 1 113 ? -6.031 1.127 15.898 1.00 88.81 113 ILE A O 1
ATOM 901 N N . ASP A 1 114 ? -3.861 0.878 15.334 1.00 87.25 114 ASP A N 1
ATOM 902 C CA . ASP A 1 114 ? -3.391 0.407 16.634 1.00 87.25 114 ASP A CA 1
ATOM 903 C C . ASP A 1 114 ? -2.774 1.601 17.374 1.00 87.25 114 ASP A C 1
ATOM 905 O O . ASP A 1 114 ? -1.958 2.338 16.815 1.00 87.25 114 ASP A O 1
ATOM 909 N N . LYS A 1 115 ? -3.215 1.851 18.608 1.00 79.44 115 LYS A N 1
ATOM 910 C CA . LYS A 1 115 ? -2.719 2.971 19.416 1.00 79.44 115 LYS A CA 1
ATOM 911 C C . LYS A 1 115 ? -1.735 2.420 20.434 1.00 79.44 115 LYS A C 1
ATOM 913 O O . LYS A 1 115 ? -2.165 1.806 21.410 1.00 79.44 115 LYS A O 1
ATOM 918 N N . ASP A 1 116 ? -0.448 2.691 20.239 1.00 73.12 116 ASP A N 1
ATOM 919 C CA . ASP A 1 116 ? 0.587 2.312 21.197 1.00 73.12 116 ASP A CA 1
ATOM 920 C C . ASP A 1 116 ? 1.099 3.544 21.943 1.00 73.12 116 ASP A C 1
ATOM 922 O O . ASP A 1 116 ? 1.792 4.394 21.388 1.00 73.12 116 ASP A O 1
ATOM 926 N N . GLN A 1 117 ? 0.691 3.638 23.210 1.00 60.28 117 GLN A N 1
ATOM 927 C CA . GLN A 1 117 ? 1.122 4.575 24.260 1.00 60.28 117 GLN A CA 1
ATOM 928 C C . GLN A 1 117 ? 1.008 6.091 24.000 1.00 60.28 117 GLN A C 1
ATOM 930 O O . GLN A 1 117 ? 0.898 6.813 24.979 1.00 60.28 117 GLN A O 1
ATOM 935 N N . GLU A 1 118 ? 0.944 6.563 22.752 1.00 66.50 118 GLU A N 1
ATOM 936 C CA . GLU A 1 118 ? 0.670 7.938 22.277 1.00 66.50 118 GLU A CA 1
ATOM 937 C C . GLU A 1 118 ? 0.881 8.069 20.753 1.00 66.50 118 GLU A C 1
ATOM 939 O O . GLU A 1 118 ? 0.405 9.025 20.137 1.00 66.50 118 GLU A O 1
ATOM 944 N N . GLU A 1 119 ? 1.547 7.093 20.134 1.00 72.94 119 GLU A N 1
ATOM 945 C CA . GLU A 1 119 ? 1.770 7.001 18.695 1.00 72.94 119 GLU A CA 1
ATOM 946 C C . GLU A 1 119 ? 0.728 6.075 18.046 1.00 72.94 119 GLU A C 1
ATOM 948 O O . GLU A 1 119 ? 0.120 5.215 18.690 1.00 72.94 119 GLU A O 1
ATOM 953 N N . TYR A 1 120 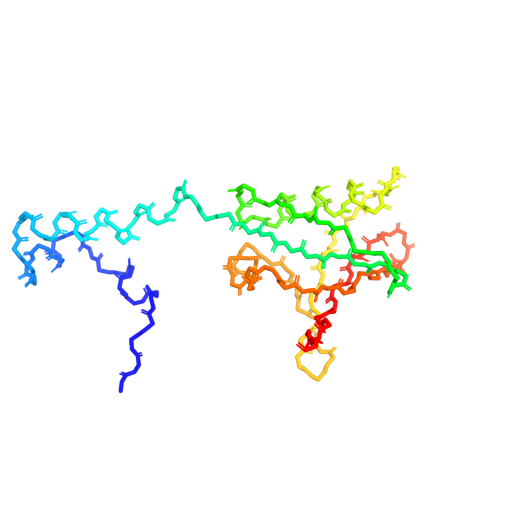? 0.479 6.293 16.756 1.00 85.12 120 TYR A N 1
ATOM 954 C CA . TYR A 1 120 ? -0.514 5.538 16.003 1.00 85.12 120 TYR A CA 1
ATOM 955 C C . TYR A 1 120 ? 0.196 4.718 14.938 1.00 85.12 120 TYR A C 1
ATOM 957 O O . TYR A 1 120 ? 0.914 5.263 14.095 1.00 85.12 120 TYR A O 1
ATOM 965 N N . ASP A 1 121 ? -0.038 3.416 14.966 1.00 90.69 121 ASP A N 1
ATOM 966 C CA . ASP A 1 121 ? 0.446 2.490 13.961 1.00 90.69 121 ASP A CA 1
ATOM 967 C C . ASP A 1 121 ? -0.727 2.038 13.092 1.00 90.69 121 ASP A C 1
ATOM 969 O O . ASP A 1 121 ? -1.833 1.778 13.571 1.00 90.69 121 ASP A O 1
ATOM 973 N N . LEU A 1 122 ? -0.498 1.957 11.784 1.00 91.56 122 LEU A N 1
ATOM 974 C CA . LEU A 1 122 ? -1.495 1.428 10.859 1.00 91.56 122 LEU A CA 1
ATOM 975 C C . LEU A 1 122 ? -1.212 -0.043 10.612 1.00 91.56 122 LEU A C 1
ATOM 977 O O . LEU A 1 122 ? -0.086 -0.429 10.305 1.00 91.56 122 LEU A O 1
ATOM 981 N N . VAL A 1 123 ? -2.244 -0.866 10.691 1.00 93.25 123 VAL A N 1
ATOM 982 C CA . VAL A 1 123 ? -2.153 -2.293 10.413 1.00 93.25 123 VAL A CA 1
ATOM 983 C C . VAL A 1 123 ? -3.028 -2.594 9.207 1.00 93.25 123 VAL A C 1
ATOM 985 O O . VAL A 1 123 ? -4.231 -2.351 9.215 1.00 93.25 123 VAL A O 1
ATOM 988 N N . LEU A 1 124 ? -2.406 -3.097 8.147 1.00 93.38 124 LEU A N 1
ATOM 989 C CA . LEU A 1 124 ? -3.053 -3.548 6.926 1.00 93.38 124 LEU A CA 1
ATOM 990 C C . LEU A 1 124 ? -3.195 -5.064 6.978 1.00 93.38 124 LEU A C 1
ATOM 992 O O . LEU A 1 124 ? -2.204 -5.779 7.088 1.00 93.38 124 LEU A O 1
ATOM 996 N N . GLN A 1 125 ? -4.408 -5.575 6.846 1.00 92.75 125 GLN A N 1
ATOM 997 C CA . GLN A 1 125 ? -4.659 -7.003 6.729 1.00 92.75 125 GLN A CA 1
ATOM 998 C C . GLN A 1 125 ? -5.214 -7.296 5.340 1.00 92.75 125 GLN A C 1
ATOM 1000 O O . GLN A 1 125 ? -6.198 -6.697 4.907 1.00 92.75 125 GLN A O 1
ATOM 1005 N N . SER A 1 126 ? -4.556 -8.201 4.609 1.00 89.19 126 SER A N 1
ATOM 1006 C CA . SER A 1 126 ? -5.038 -8.609 3.289 1.00 89.19 126 SER A CA 1
ATOM 1007 C C . SER A 1 126 ? -6.399 -9.26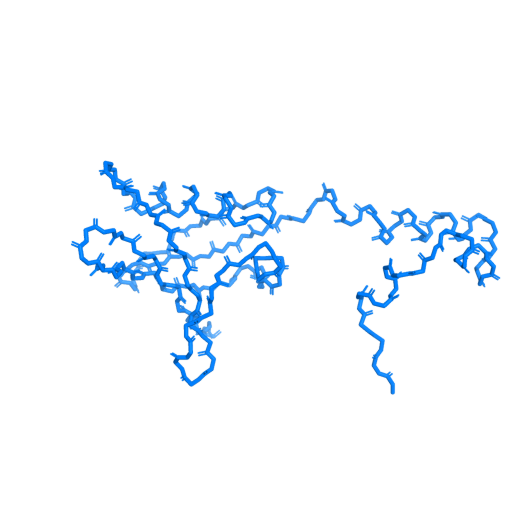0 3.456 1.00 89.19 126 SER A C 1
ATOM 1009 O O . SER A 1 126 ? -6.520 -10.318 4.070 1.00 89.19 126 SER A O 1
ATOM 1011 N N . THR A 1 127 ? -7.419 -8.646 2.876 1.00 81.69 127 THR A N 1
ATOM 1012 C CA . THR A 1 127 ? -8.703 -9.314 2.717 1.00 81.69 127 THR A CA 1
ATOM 1013 C C . THR A 1 127 ? -8.539 -10.141 1.455 1.00 81.69 127 THR A C 1
ATOM 1015 O O . THR A 1 127 ? -8.361 -9.577 0.377 1.00 81.69 127 THR A O 1
ATOM 1018 N N . ALA A 1 128 ? -8.443 -11.468 1.581 1.00 61.09 128 ALA A N 1
ATOM 1019 C CA . ALA A 1 128 ? -8.455 -12.325 0.401 1.00 61.09 128 ALA A CA 1
ATOM 1020 C C . ALA A 1 128 ? -9.704 -11.947 -0.409 1.00 61.09 128 ALA A C 1
ATOM 1022 O O . ALA A 1 128 ? -10.814 -12.007 0.117 1.00 61.09 128 ALA A O 1
ATOM 1023 N N . GLY A 1 129 ? -9.493 -11.426 -1.621 1.00 50.50 129 GLY A N 1
ATOM 1024 C CA . GLY A 1 129 ? -10.583 -11.028 -2.502 1.00 50.50 129 GLY A CA 1
ATOM 1025 C C . GLY A 1 129 ? -11.500 -12.217 -2.779 1.00 50.50 129 GLY A C 1
ATOM 1026 O O . GLY A 1 129 ? -11.049 -13.363 -2.729 1.00 50.50 129 GLY A O 1
ATOM 1027 N N . TYR A 1 130 ? -12.774 -11.914 -3.023 1.00 37.28 130 TYR A N 1
ATOM 1028 C CA . TYR A 1 130 ? -13.769 -12.843 -3.562 1.00 37.28 130 TYR A CA 1
ATOM 1029 C C . TYR A 1 130 ? -13.240 -13.662 -4.747 1.00 37.28 130 TYR A C 1
ATOM 1031 O O . TYR A 1 130 ? -12.444 -13.106 -5.541 1.00 37.28 130 TYR A O 1
#

Foldseek 3Di:
DDDDLVNVVPQDLVNLCVVPNNPVSNVSNCVSVVVQQAPKAWEWEAAPVPHTDIFIDRQLFPVSVLVSVCVSVVPPPADADWEFEQDPPRDTHTDGSVNSSPDDHHWYWYWDWDDDPHHIYIYTYGDPDD

pLDDT: mean 81.84, std 12.84, range [37.28, 94.25]

Organism: NCBI:txid334625

InterPro domains:
  IPR040167 Transcription factor CP2-like [PTHR11037] (2-124)
  IPR041418 SAM domain [PF18016] (2-33)
  IPR057520 GRHL1/CP2, C-terminal domain [PF25416] (39-125)